Protein AF-0000000069090899 (afdb_homodimer)

Structure (mmCIF, N/CA/C/O backbone):
data_AF-0000000069090899-model_v1
#
loop_
_entity.id
_entity.type
_entity.pdbx_description
1 polymer 'Uncharacterized protein'
#
loop_
_atom_site.group_PDB
_atom_site.id
_atom_site.type_symbol
_atom_site.label_atom_id
_atom_site.label_alt_id
_atom_site.label_comp_id
_atom_site.label_asym_id
_atom_site.label_entity_id
_atom_site.label_seq_id
_atom_site.pdbx_PDB_ins_code
_atom_site.Cartn_x
_atom_site.Cartn_y
_atom_site.Cartn_z
_atom_site.occupancy
_atom_site.B_iso_or_equiv
_atom_site.auth_seq_id
_atom_site.auth_comp_id
_atom_site.auth_asym_id
_atom_site.auth_atom_id
_atom_site.pdbx_PDB_model_num
ATOM 1 N N . ASN A 1 1 ? 0.608 -22.031 -4.77 1 57.06 1 ASN A N 1
ATOM 2 C CA . ASN A 1 1 ? 0.909 -20.766 -4.113 1 57.06 1 ASN A CA 1
ATOM 3 C C . ASN A 1 1 ? 1.023 -19.625 -5.121 1 57.06 1 ASN A C 1
ATOM 5 O O . ASN A 1 1 ? 1.792 -19.719 -6.078 1 57.06 1 ASN A O 1
ATOM 9 N N . ILE A 1 2 ? 0.122 -18.656 -5.172 1 71.38 2 ILE A N 1
ATOM 10 C CA . ILE A 1 2 ? -0.007 -17.609 -6.188 1 71.38 2 ILE A CA 1
ATOM 11 C C . ILE A 1 2 ? 1.137 -16.609 -6.051 1 71.38 2 ILE A C 1
ATOM 13 O O . ILE A 1 2 ? 1.402 -15.836 -6.969 1 71.38 2 ILE A O 1
ATOM 17 N N . GLY A 1 3 ? 2.02 -16.766 -4.926 1 84.56 3 GLY A N 1
ATOM 18 C CA . GLY A 1 3 ? 3.117 -15.836 -4.715 1 84.56 3 GLY A CA 1
ATOM 19 C C . GLY A 1 3 ? 3.012 -15.078 -3.406 1 84.56 3 GLY A C 1
ATOM 20 O O . GLY A 1 3 ? 2.355 -15.539 -2.469 1 84.56 3 GLY A O 1
ATOM 21 N N . GLU A 1 4 ? 3.883 -14.078 -3.387 1 88.62 4 GLU A N 1
ATOM 22 C CA . GLU A 1 4 ? 3.941 -13.281 -2.162 1 88.62 4 GLU A CA 1
ATOM 23 C C . GLU A 1 4 ? 3.951 -11.789 -2.475 1 88.62 4 GLU A C 1
ATOM 25 O O . GLU A 1 4 ? 4.637 -11.344 -3.396 1 88.62 4 GLU A O 1
ATOM 30 N N . ILE A 1 5 ? 3.002 -11.148 -1.693 1 92.12 5 ILE A N 1
ATOM 31 C CA . ILE A 1 5 ? 3.152 -9.695 -1.671 1 92.12 5 ILE A CA 1
ATOM 32 C C . ILE A 1 5 ? 4.32 -9.312 -0.762 1 92.12 5 ILE A C 1
ATOM 34 O O . ILE A 1 5 ? 4.25 -9.492 0.457 1 92.12 5 ILE A O 1
ATOM 38 N N . ARG A 1 6 ? 5.379 -8.758 -1.356 1 93.81 6 ARG A N 1
ATOM 39 C CA . ARG A 1 6 ? 6.652 -8.578 -0.669 1 93.81 6 ARG A CA 1
ATOM 40 C C . ARG A 1 6 ? 6.625 -7.348 0.231 1 93.81 6 ARG A C 1
ATOM 42 O O . ARG A 1 6 ? 7.145 -7.375 1.348 1 93.81 6 ARG A O 1
ATOM 49 N N . ASP A 1 7 ? 6.141 -6.277 -0.335 1 96.12 7 ASP A N 1
ATOM 50 C CA . ASP A 1 7 ? 6.129 -5.02 0.409 1 96.12 7 ASP A CA 1
ATOM 51 C C . ASP A 1 7 ? 5.129 -4.035 -0.191 1 96.12 7 ASP A C 1
ATOM 53 O O . ASP A 1 7 ? 4.574 -4.281 -1.265 1 96.12 7 ASP A O 1
ATOM 57 N N . VAL A 1 8 ? 4.898 -2.959 0.505 1 97 8 VAL A N 1
ATOM 58 C CA . VAL A 1 8 ? 4.043 -1.854 0.085 1 97 8 VAL A CA 1
ATOM 59 C C . VAL A 1 8 ? 4.746 -0.526 0.35 1 97 8 VAL A C 1
ATOM 61 O O . VAL A 1 8 ? 5.414 -0.364 1.373 1 97 8 VAL A O 1
ATOM 64 N N . SER A 1 9 ? 4.688 0.362 -0.577 1 97 9 SER A N 1
ATOM 65 C CA . SER A 1 9 ? 5.23 1.709 -0.432 1 97 9 SER A CA 1
ATOM 66 C C . SER A 1 9 ? 4.121 2.756 -0.446 1 97 9 SER A C 1
ATOM 68 O O . SER A 1 9 ? 3.238 2.721 -1.304 1 97 9 SER A O 1
ATOM 70 N N . LEU A 1 10 ? 4.242 3.652 0.501 1 96.38 10 LEU A N 1
ATOM 71 C CA . LEU A 1 10 ? 3.24 4.699 0.661 1 96.38 10 LEU A CA 1
ATOM 72 C C . LEU A 1 10 ? 3.828 6.066 0.329 1 96.38 10 LEU A C 1
ATOM 74 O O . LEU A 1 10 ? 4.977 6.355 0.671 1 96.38 10 LEU A O 1
ATOM 78 N N . HIS A 1 11 ? 3.039 6.887 -0.268 1 96 11 HIS A N 1
ATOM 79 C CA . HIS A 1 11 ? 3.379 8.281 -0.542 1 96 11 HIS A CA 1
ATOM 80 C C . HIS A 1 11 ? 2.43 9.234 0.175 1 96 11 HIS A C 1
ATOM 82 O O . HIS A 1 11 ? 1.215 9.18 -0.037 1 96 11 HIS A O 1
ATOM 88 N N . TRP A 1 12 ? 3.018 10.125 0.957 1 92.88 12 TRP A N 1
ATOM 89 C CA . TRP A 1 12 ? 2.242 11.055 1.766 1 92.88 12 TRP A CA 1
ATOM 90 C C . TRP A 1 12 ? 2.717 12.492 1.553 1 92.88 12 TRP A C 1
ATOM 92 O O . TRP A 1 12 ? 3.922 12.742 1.466 1 92.88 12 TRP A O 1
ATOM 102 N N . VAL A 1 13 ? 1.742 13.352 1.455 1 89.19 13 VAL A N 1
ATOM 103 C CA . VAL A 1 13 ? 2.057 14.773 1.294 1 89.19 13 VAL A CA 1
ATOM 104 C C . VAL A 1 13 ? 1.318 15.586 2.352 1 89.19 13 VAL A C 1
ATOM 106 O O . VAL A 1 13 ? 0.089 15.539 2.436 1 89.19 13 VAL A O 1
ATOM 109 N N . HIS A 1 14 ? 2.102 16.203 3.193 1 85.19 14 HIS A N 1
ATOM 110 C CA . HIS A 1 14 ? 1.545 17.109 4.184 1 85.19 14 HIS A CA 1
ATOM 111 C C . HIS A 1 14 ? 1.075 18.422 3.535 1 85.19 14 HIS A C 1
ATOM 113 O O . HIS A 1 14 ? 1.772 18.984 2.689 1 85.19 14 HIS A O 1
ATOM 119 N N . HIS A 1 15 ? -0.164 18.812 3.682 1 77.25 15 HIS A N 1
ATOM 120 C CA . HIS A 1 15 ? -0.664 20.062 3.109 1 77.25 15 HIS A CA 1
ATOM 121 C C . HIS A 1 15 ? -0.526 21.219 4.094 1 77.25 15 HIS A C 1
ATOM 123 O O . HIS A 1 15 ? -0.872 22.359 3.773 1 77.25 15 HIS A O 1
ATOM 129 N N . GLY A 1 16 ? 0.06 21.203 5.172 1 60.88 16 GLY A N 1
ATOM 130 C CA . GLY A 1 16 ? 0.04 22.219 6.215 1 60.88 16 GLY A CA 1
ATOM 131 C C . GLY A 1 16 ? 0.436 23.594 5.715 1 60.88 16 GLY A C 1
ATOM 132 O O . GLY A 1 16 ? 1.461 23.75 5.047 1 60.88 16 GLY A O 1
ATOM 133 N N . ILE A 1 17 ? -0.519 24.453 5.168 1 54.69 17 ILE A N 1
ATOM 134 C CA . ILE A 1 17 ? -0.248 25.859 5.445 1 54.69 17 ILE A CA 1
ATOM 135 C C . ILE A 1 17 ? -0.446 26.141 6.934 1 54.69 17 ILE A C 1
ATOM 137 O O . ILE A 1 17 ? -1.523 25.891 7.48 1 54.69 17 ILE A O 1
ATOM 141 N N . SER A 1 18 ? 0.248 25.609 7.742 1 51.09 18 SER A N 1
ATOM 142 C CA . SER A 1 18 ? -0.15 26 9.094 1 51.09 18 SER A CA 1
ATOM 143 C C . SER A 1 18 ? -0.367 27.5 9.211 1 51.09 18 SER A C 1
ATOM 145 O O . SER A 1 18 ? 0.498 28.281 8.82 1 51.09 18 SER A O 1
ATOM 147 N N . ILE A 1 19 ? -1.606 27.891 9 1 53.44 19 ILE A N 1
ATOM 148 C CA . ILE A 1 19 ? -1.911 29.281 9.328 1 53.44 19 ILE A CA 1
ATOM 149 C C . ILE A 1 19 ? -1.266 29.641 10.664 1 53.44 19 ILE A C 1
ATOM 151 O O . ILE A 1 19 ? -1.279 30.812 11.062 1 53.44 19 ILE A O 1
ATOM 155 N N . ASN A 1 20 ? -1.173 28.75 11.516 1 52.69 20 ASN A N 1
ATOM 156 C CA . ASN A 1 20 ? -0.649 29.141 12.82 1 52.69 20 ASN A CA 1
ATOM 157 C C . ASN A 1 20 ? 0.825 29.531 12.75 1 52.69 20 ASN A C 1
ATOM 159 O O . ASN A 1 20 ? 1.676 28.688 12.438 1 52.69 20 ASN A O 1
ATOM 163 N N . PRO A 1 21 ? 0.983 30.797 12.727 1 56.47 21 PRO A N 1
ATOM 164 C CA . PRO A 1 21 ? 2.344 31.328 12.656 1 56.47 21 PRO A CA 1
ATOM 165 C C . PRO A 1 21 ? 3.338 30.531 13.492 1 56.47 21 PRO A C 1
ATOM 167 O O . PRO A 1 21 ? 4.535 30.516 13.195 1 56.47 21 PRO A O 1
ATOM 170 N N . PHE A 1 22 ? 2.736 29.938 14.5 1 56.31 22 PHE A N 1
ATOM 171 C CA . PHE A 1 22 ? 3.619 29.203 15.406 1 56.31 22 PHE A CA 1
ATOM 172 C C . PHE A 1 22 ? 4.051 27.875 14.781 1 56.31 22 PHE A C 1
ATOM 174 O O . PHE A 1 22 ? 5.039 27.281 15.211 1 56.31 22 PHE A O 1
ATOM 181 N N . GLN A 1 23 ? 3.297 27.531 13.844 1 52.5 23 GLN A N 1
ATOM 182 C CA . GLN A 1 23 ? 3.602 26.281 13.172 1 52.5 23 GLN A CA 1
ATOM 183 C C . GLN A 1 23 ? 4.395 26.516 11.891 1 52.5 23 GLN A C 1
ATOM 185 O O . GLN A 1 23 ? 4.777 25.578 11.195 1 52.5 23 GLN A O 1
ATOM 190 N N . TRP A 1 24 ? 4.371 27.875 11.562 1 54.19 24 TRP A N 1
ATOM 191 C CA . TRP A 1 24 ? 5.23 28.25 10.445 1 54.19 24 TRP A CA 1
ATOM 192 C C . TRP A 1 24 ? 6.688 27.906 10.742 1 54.19 24 TRP A C 1
ATOM 194 O O . TRP A 1 24 ? 7.18 28.172 11.844 1 54.19 24 TRP A O 1
ATOM 204 N N . ASN A 1 25 ? 7.055 26.875 10.234 1 52.75 25 ASN A N 1
ATOM 205 C CA . ASN A 1 25 ? 8.484 26.578 10.328 1 52.75 25 ASN A CA 1
ATOM 206 C C . ASN A 1 25 ? 9.289 27.422 9.352 1 52.75 25 ASN A C 1
ATOM 208 O O . ASN A 1 25 ? 9.594 26.984 8.242 1 52.75 25 ASN A O 1
ATOM 212 N N . PRO A 1 26 ? 9.344 28.766 9.664 1 54.72 26 PRO A N 1
ATOM 213 C CA . PRO A 1 26 ? 10.094 29.609 8.727 1 54.72 26 PRO A CA 1
ATOM 214 C C . PRO A 1 26 ? 11.477 29.047 8.398 1 54.72 26 PRO A C 1
ATOM 216 O O . PRO A 1 26 ? 12.023 29.312 7.328 1 54.72 26 PRO A O 1
ATOM 219 N N . PHE A 1 27 ? 11.906 28.297 9.352 1 61.06 27 PHE A N 1
ATOM 220 C CA . PHE A 1 27 ? 13.266 27.812 9.141 1 61.06 27 PHE A CA 1
ATOM 221 C C . PHE A 1 27 ? 13.273 26.344 8.75 1 61.06 27 PHE A C 1
ATOM 223 O O . PHE A 1 27 ? 14.336 25.719 8.664 1 61.06 27 PHE A O 1
ATOM 230 N N . HIS A 1 28 ? 12.039 25.781 8.266 1 56.06 28 HIS A N 1
ATOM 231 C CA . HIS A 1 28 ? 11.93 24.391 7.844 1 56.06 28 HIS A CA 1
ATOM 232 C C . HIS A 1 28 ? 12.336 23.438 8.961 1 56.06 28 HIS A C 1
ATOM 234 O O . HIS A 1 28 ? 12.984 22.406 8.711 1 56.06 28 HIS A O 1
ATOM 240 N N . LEU A 1 29 ? 12.273 23.984 10.141 1 60.72 29 LEU A N 1
ATOM 241 C CA . LEU A 1 29 ? 12.75 23.219 11.281 1 60.72 29 LEU A CA 1
ATOM 242 C C . LEU A 1 29 ? 11.75 22.109 11.648 1 60.72 29 LEU A C 1
ATOM 244 O O . LEU A 1 29 ? 12.133 21.094 12.227 1 60.72 29 LEU A O 1
ATOM 248 N N . ARG A 1 30 ? 10.484 22.344 11.352 1 63.66 30 ARG A N 1
ATOM 249 C CA . ARG A 1 30 ? 9.547 21.281 11.703 1 63.66 30 ARG A CA 1
ATOM 250 C C . ARG A 1 30 ? 9.281 20.375 10.516 1 63.66 30 ARG A C 1
ATOM 252 O O . ARG A 1 30 ? 8.914 20.844 9.438 1 63.66 30 ARG A O 1
ATOM 259 N N . HIS A 1 31 ? 9.781 19.188 10.539 1 74.62 31 HIS A N 1
ATOM 260 C CA . HIS A 1 31 ? 9.555 18.156 9.523 1 74.62 31 HIS A CA 1
ATOM 261 C C . HIS A 1 31 ? 8.359 17.281 9.883 1 74.62 31 HIS A C 1
ATOM 263 O O . HIS A 1 31 ? 8.477 16.344 10.672 1 74.62 31 HIS A O 1
ATOM 269 N N . PRO A 1 32 ? 7.191 17.781 9.383 1 78.88 32 PRO A N 1
ATOM 270 C CA . PRO A 1 32 ? 6.027 16.938 9.664 1 78.88 32 PRO A CA 1
ATOM 271 C C . PRO A 1 32 ? 6.258 15.477 9.289 1 78.88 32 PRO A C 1
ATOM 273 O O . PRO A 1 32 ? 6.93 15.188 8.289 1 78.88 32 PRO A O 1
ATOM 276 N N . GLU A 1 33 ? 5.875 14.602 10.211 1 85.94 33 GLU A N 1
ATOM 277 C CA . GLU A 1 33 ? 5.957 13.164 9.969 1 85.94 33 GLU A CA 1
ATOM 278 C C . GLU A 1 33 ? 4.617 12.484 10.219 1 85.94 33 GLU A C 1
ATOM 280 O O . GLU A 1 33 ? 3.863 12.891 11.109 1 85.94 33 GLU A O 1
ATOM 285 N N . LEU A 1 34 ? 4.352 11.547 9.414 1 89.06 34 LEU A N 1
ATOM 286 C CA . LEU A 1 34 ? 3.18 10.695 9.602 1 89.06 34 LEU A CA 1
ATOM 287 C C . LEU A 1 34 ? 3.592 9.266 9.93 1 89.06 34 LEU A C 1
ATOM 289 O O . LEU A 1 34 ? 4.512 8.727 9.312 1 89.06 34 LEU A O 1
ATOM 293 N N . PHE A 1 35 ? 2.953 8.758 10.875 1 91.81 35 PHE A N 1
ATOM 294 C CA . PHE A 1 35 ? 3.174 7.371 11.266 1 91.81 35 PHE A CA 1
ATOM 295 C C . PHE A 1 35 ? 2.086 6.469 10.695 1 91.81 35 PHE A C 1
ATOM 297 O O . PHE A 1 35 ? 0.906 6.633 11.016 1 91.81 35 PHE A O 1
ATOM 304 N N . PHE A 1 36 ? 2.545 5.586 9.844 1 94.38 36 PHE A N 1
ATOM 305 C CA . PHE A 1 36 ? 1.621 4.566 9.352 1 94.38 36 PHE A CA 1
ATOM 306 C C . PHE A 1 36 ? 1.574 3.375 10.297 1 94.38 36 PHE A C 1
ATOM 308 O O . PHE A 1 36 ? 2.582 2.693 10.492 1 94.38 36 PHE A O 1
ATOM 315 N N . GLN A 1 37 ? 0.439 3.1 10.828 1 95 37 GLN A N 1
ATOM 316 C CA . GLN A 1 37 ? 0.278 1.967 11.734 1 95 37 GLN A CA 1
ATOM 317 C C . GLN A 1 37 ? 0.257 0.648 10.969 1 95 37 GLN A C 1
ATOM 319 O O . GLN A 1 37 ? 0.949 -0.303 11.336 1 95 37 GLN A O 1
ATOM 324 N N . SER A 1 38 ? -0.523 0.595 9.898 1 96.5 38 SER A N 1
ATOM 325 C CA . SER A 1 38 ?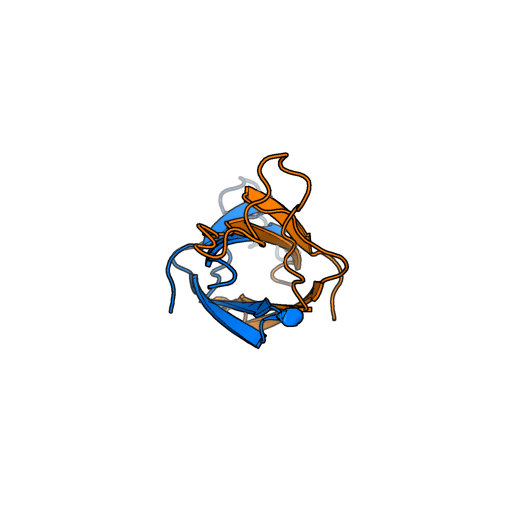 -0.612 -0.659 9.156 1 96.5 38 SER A CA 1
ATOM 326 C C . SER A 1 38 ? -1.179 -0.436 7.758 1 96.5 38 SER A C 1
ATOM 328 O O . SER A 1 38 ? -1.807 0.592 7.496 1 96.5 38 SER A O 1
ATOM 330 N N . VAL A 1 39 ? -0.939 -1.359 6.848 1 96.88 39 VAL A N 1
ATOM 331 C CA . VAL A 1 39 ? -1.497 -1.439 5.504 1 96.88 39 VAL A CA 1
ATOM 332 C C . VAL A 1 39 ? -2.043 -2.844 5.25 1 96.88 39 VAL A C 1
ATOM 334 O O . VAL A 1 39 ? -1.31 -3.83 5.355 1 96.88 39 VAL A O 1
ATOM 337 N N . GLU A 1 40 ? -3.299 -2.973 4.984 1 97.44 40 GLU A N 1
ATOM 338 C CA . GLU A 1 40 ? -3.918 -4.25 4.645 1 97.44 40 GLU A CA 1
ATOM 339 C C . GLU A 1 40 ? -4.191 -4.348 3.145 1 97.44 40 GLU A C 1
ATOM 341 O O . GLU A 1 40 ? -4.867 -3.49 2.574 1 97.44 40 GLU A O 1
ATOM 346 N N . VAL A 1 41 ? -3.67 -5.395 2.531 1 96.69 41 VAL A N 1
ATOM 347 C CA . VAL A 1 41 ? -3.82 -5.641 1.101 1 96.69 41 VAL A CA 1
ATOM 348 C C . VAL A 1 41 ? -4.789 -6.801 0.874 1 96.69 41 VAL A C 1
ATOM 350 O O . VAL A 1 41 ? -4.652 -7.863 1.487 1 96.69 41 VAL A O 1
ATOM 353 N N . VAL A 1 42 ? -5.734 -6.582 0.07 1 95.25 42 VAL A N 1
ATOM 354 C CA . VAL A 1 42 ? -6.652 -7.637 -0.344 1 95.25 42 VAL A CA 1
ATOM 355 C C . VAL A 1 42 ? -6.445 -7.949 -1.825 1 95.25 42 VAL A C 1
ATOM 357 O O . VAL A 1 42 ? -6.684 -7.102 -2.686 1 95.25 42 VAL A O 1
ATOM 360 N N . ALA A 1 43 ? -5.926 -9.148 -1.99 1 91.56 43 ALA A N 1
ATOM 361 C CA . ALA A 1 43 ? -5.812 -9.648 -3.359 1 91.56 43 ALA A CA 1
ATOM 362 C C . ALA A 1 43 ? -7.086 -10.367 -3.785 1 91.56 43 ALA A C 1
ATOM 364 O O . ALA A 1 43 ? -7.441 -11.398 -3.213 1 91.56 43 ALA A O 1
ATOM 365 N N . GLY A 1 44 ? -7.832 -9.844 -4.73 1 82.12 44 GLY A N 1
ATOM 366 C CA . GLY A 1 44 ? -9.164 -10.273 -5.109 1 82.12 44 GLY A CA 1
ATOM 367 C C . GLY A 1 44 ? -9.203 -11.695 -5.645 1 82.12 44 GLY A C 1
ATOM 368 O O . GLY A 1 44 ? -10.008 -12.508 -5.191 1 82.12 44 GLY A O 1
ATOM 369 N N . ASP A 1 45 ? -8.328 -12.047 -6.555 1 77.06 45 ASP A N 1
ATOM 370 C CA . ASP A 1 45 ? -8.445 -13.328 -7.246 1 77.06 45 ASP A CA 1
ATOM 371 C C . ASP A 1 45 ? -7.965 -14.477 -6.359 1 77.06 45 ASP A C 1
ATOM 373 O O . ASP A 1 45 ? -8.461 -15.602 -6.469 1 77.06 45 ASP A O 1
ATOM 377 N N . SER A 1 46 ? -7.086 -14.18 -5.473 1 77.12 46 SER A N 1
ATOM 378 C CA . SER A 1 46 ? -6.527 -15.227 -4.617 1 77.12 46 SER A CA 1
ATOM 379 C C . SER A 1 46 ? -7.148 -15.188 -3.225 1 77.12 46 SER A C 1
ATOM 381 O O . SER A 1 46 ? -6.891 -16.078 -2.402 1 77.12 46 SER A O 1
ATOM 383 N N . PHE A 1 47 ? -7.949 -14.258 -2.982 1 80.56 47 PHE A N 1
ATOM 384 C CA . PHE A 1 47 ? -8.602 -14.055 -1.692 1 80.56 47 PHE A CA 1
ATOM 385 C C . PHE A 1 47 ? -7.566 -13.953 -0.576 1 80.56 47 PHE A C 1
ATOM 387 O O . PHE A 1 47 ? -7.801 -14.422 0.54 1 80.56 47 PHE A O 1
ATOM 394 N N . GLN A 1 48 ? -6.457 -13.539 -0.948 1 87.75 48 GLN A N 1
ATOM 395 C CA . GLN A 1 48 ? -5.402 -13.336 0.038 1 87.75 48 GLN A CA 1
ATOM 396 C C . GLN A 1 48 ? -5.508 -11.961 0.686 1 87.75 48 GLN A C 1
ATOM 398 O O . GLN A 1 48 ? -5.816 -10.969 0.014 1 87.75 48 GLN A O 1
ATOM 403 N N . LYS A 1 49 ? -5.406 -12.016 2.014 1 93.25 49 LYS A N 1
ATOM 404 C CA . LYS A 1 49 ? -5.324 -10.797 2.807 1 93.25 49 LYS A CA 1
ATOM 405 C C . LYS A 1 49 ? -4.031 -10.742 3.611 1 93.25 49 LYS A C 1
ATOM 407 O O . LYS A 1 49 ? -3.678 -11.711 4.289 1 93.25 49 LYS A O 1
ATOM 412 N N . ILE A 1 50 ? -3.291 -9.68 3.369 1 94.94 50 ILE A N 1
ATOM 413 C CA . ILE A 1 50 ? -2.039 -9.531 4.105 1 94.94 50 ILE A CA 1
ATOM 414 C C . ILE A 1 50 ? -1.977 -8.141 4.73 1 94.94 50 ILE A C 1
ATOM 416 O O . ILE A 1 50 ? -2.428 -7.16 4.133 1 94.94 50 ILE A O 1
ATOM 420 N N . LYS A 1 51 ? -1.443 -8.109 5.961 1 97.38 51 LYS A N 1
ATOM 421 C CA . LYS A 1 51 ? -1.289 -6.855 6.688 1 97.38 51 LYS A CA 1
ATOM 422 C C . LYS A 1 51 ? 0.179 -6.574 6.996 1 97.38 51 LYS A C 1
ATOM 424 O O . LYS A 1 51 ? 0.895 -7.453 7.48 1 97.38 51 LYS A O 1
ATOM 429 N N . PHE A 1 52 ? 0.587 -5.406 6.594 1 97.5 52 PHE A N 1
ATOM 430 C CA . PHE A 1 52 ? 1.92 -4.926 6.938 1 97.5 52 PHE A CA 1
ATOM 431 C C . PHE A 1 52 ? 1.855 -3.924 8.086 1 97.5 52 PHE A C 1
ATOM 433 O O . PHE A 1 52 ? 0.959 -3.078 8.125 1 97.5 52 PHE A O 1
ATOM 440 N N . CYS A 1 53 ? 2.838 -3.912 8.906 1 96.94 53 CYS A N 1
ATOM 441 C CA . CYS A 1 53 ? 2.895 -2.988 10.031 1 96.94 53 CYS A CA 1
ATOM 442 C C . CYS A 1 53 ? 4.012 -1.971 9.844 1 96.94 53 CYS A C 1
ATOM 444 O O . CYS A 1 53 ? 5.09 -2.309 9.352 1 96.94 53 CYS A O 1
ATOM 446 N N . GLY A 1 54 ? 3.596 -0.805 10.125 1 94.06 54 GLY A N 1
ATOM 447 C CA . GLY A 1 54 ? 4.566 0.271 10 1 94.06 54 GLY A CA 1
ATOM 448 C C . GLY A 1 54 ? 5.289 0.575 11.297 1 94.06 54 GLY A C 1
ATOM 449 O O . GLY A 1 54 ? 4.793 0.256 12.375 1 94.06 54 GLY A O 1
ATOM 450 N N . THR A 1 55 ? 6.551 1.051 10.977 1 88 55 THR A N 1
ATOM 451 C CA . THR A 1 55 ? 7.348 1.582 12.078 1 88 55 THR A CA 1
ATOM 452 C C . THR A 1 55 ? 7.906 2.959 11.727 1 88 55 THR A C 1
ATOM 454 O O . THR A 1 55 ? 8.086 3.279 10.547 1 88 55 THR A O 1
ATOM 457 N N . GLY A 1 56 ? 8.016 3.775 12.672 1 85.44 56 GLY A N 1
ATOM 458 C CA . GLY A 1 56 ? 8.688 5.051 12.469 1 85.44 56 GLY A CA 1
ATOM 459 C C . GLY A 1 56 ? 7.836 6.062 11.727 1 85.44 56 GLY A C 1
ATOM 460 O O . GLY A 1 56 ? 6.719 5.754 11.312 1 85.44 56 GLY A O 1
ATOM 461 N N . GLY A 1 57 ? 8.305 7.301 11.562 1 89 57 GLY A N 1
ATOM 462 C CA . GLY A 1 57 ? 7.637 8.398 10.875 1 89 57 GLY A CA 1
ATOM 463 C C . GLY A 1 57 ? 8.016 8.508 9.41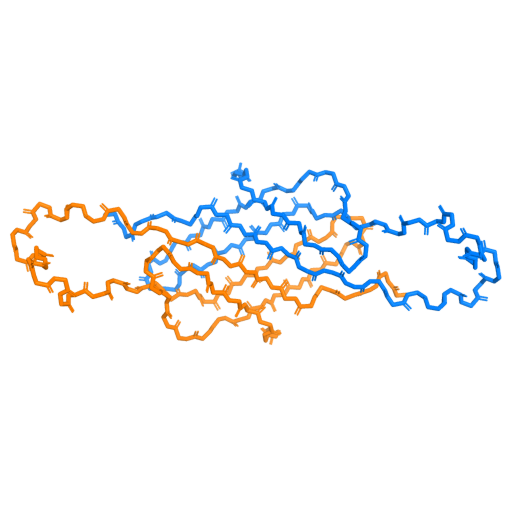4 1 89 57 GLY A C 1
ATOM 464 O O . GLY A 1 57 ? 9.07 8.023 9 1 89 57 GLY A O 1
ATOM 465 N N . THR A 1 58 ? 7.074 9.094 8.711 1 90.5 58 THR A N 1
ATOM 466 C CA . THR A 1 58 ? 7.301 9.367 7.297 1 90.5 58 THR A CA 1
ATOM 467 C C . THR A 1 58 ? 7.289 10.875 7.027 1 90.5 58 THR A C 1
ATOM 469 O O . THR A 1 58 ? 6.352 11.57 7.422 1 90.5 58 THR A O 1
ATOM 472 N N . GLU A 1 59 ? 8.375 11.266 6.41 1 88.44 59 GLU A N 1
ATOM 473 C CA . GLU A 1 59 ? 8.461 12.68 6.066 1 88.44 59 GLU A CA 1
ATOM 474 C C . GLU A 1 59 ? 7.539 13.023 4.898 1 88.44 59 GLU A C 1
ATOM 476 O O . GLU A 1 59 ? 7.277 12.18 4.043 1 88.44 59 GLU A O 1
ATOM 481 N N . SER A 1 60 ? 7.102 14.266 4.91 1 87.56 60 SER A N 1
ATOM 482 C CA . SER A 1 60 ? 6.238 14.734 3.828 1 87.56 60 SER A CA 1
ATOM 483 C C . SER A 1 60 ? 6.945 14.633 2.479 1 87.56 60 SER A C 1
ATOM 485 O O . SER A 1 60 ? 8.133 14.938 2.371 1 87.56 60 SER A O 1
ATOM 487 N N . ASN A 1 61 ? 6.145 14.211 1.52 1 90.19 61 ASN A N 1
ATOM 488 C CA . ASN A 1 61 ? 6.613 14.102 0.143 1 90.19 61 ASN A CA 1
ATOM 489 C C . ASN A 1 61 ? 7.723 13.062 0.01 1 90.19 61 ASN A C 1
ATOM 491 O O . ASN A 1 61 ? 8.688 13.273 -0.726 1 90.19 61 ASN A O 1
ATOM 495 N N . SER A 1 62 ? 7.715 12.062 0.867 1 88.81 62 SER A N 1
ATOM 496 C CA . SER A 1 62 ? 8.641 10.938 0.792 1 88.81 62 SER A CA 1
ATOM 497 C C . SER A 1 62 ? 7.895 9.617 0.661 1 88.81 62 SER A C 1
ATOM 499 O O . SER A 1 62 ? 6.672 9.57 0.812 1 88.81 62 SER A O 1
ATOM 501 N N . GLN A 1 63 ? 8.656 8.656 0.272 1 92.62 63 GLN A N 1
ATOM 502 C CA . GLN A 1 63 ? 8.102 7.312 0.165 1 92.62 63 GLN A CA 1
ATOM 503 C C . GLN A 1 63 ? 8.547 6.434 1.331 1 92.62 63 GLN A C 1
ATOM 505 O O . GLN A 1 63 ? 9.719 6.438 1.7 1 92.62 63 GLN A O 1
ATOM 510 N N . ARG A 1 64 ? 7.602 5.773 1.936 1 94.69 64 ARG A N 1
ATOM 511 C CA . ARG A 1 64 ? 7.867 4.832 3.018 1 94.69 64 ARG A CA 1
ATOM 512 C C . ARG A 1 64 ? 7.473 3.416 2.619 1 94.69 64 ARG A C 1
ATOM 514 O O . ARG A 1 64 ? 6.34 3.178 2.195 1 94.69 64 ARG A O 1
ATOM 521 N N . THR A 1 65 ? 8.383 2.455 2.791 1 96.25 65 THR A N 1
ATOM 522 C CA . THR A 1 65 ? 8.133 1.06 2.449 1 96.25 65 THR A CA 1
ATOM 523 C C . THR A 1 65 ? 7.918 0.224 3.707 1 96.25 65 THR A C 1
ATOM 525 O O . THR A 1 65 ? 8.695 0.313 4.66 1 96.25 65 THR A O 1
ATOM 528 N N . LEU A 1 66 ? 6.809 -0.503 3.689 1 97.06 66 LEU A N 1
ATOM 529 C CA . LEU A 1 66 ? 6.512 -1.46 4.75 1 97.06 66 LEU A CA 1
ATOM 530 C C . LEU A 1 66 ? 6.688 -2.893 4.254 1 97.06 66 LEU A C 1
ATOM 532 O O . LEU A 1 66 ? 6.082 -3.287 3.256 1 97.06 66 LEU A O 1
ATOM 536 N N . SER A 1 67 ? 7.465 -3.656 4.93 1 96.62 67 SER A N 1
ATOM 537 C CA . SER A 1 67 ? 7.711 -5.035 4.523 1 96.62 67 SER A CA 1
ATOM 538 C C . SER A 1 67 ? 7.488 -6 5.688 1 96.62 67 SER A C 1
ATOM 540 O O . SER A 1 67 ? 7.512 -7.219 5.504 1 96.62 67 SER A O 1
ATOM 542 N N . THR A 1 68 ? 7.328 -5.48 6.859 1 96.5 68 THR A N 1
ATOM 543 C CA . THR A 1 68 ? 7.09 -6.324 8.023 1 96.5 68 THR A CA 1
ATOM 544 C C . THR A 1 68 ? 5.613 -6.691 8.133 1 96.5 68 THR A C 1
ATOM 546 O O . THR A 1 68 ? 4.754 -5.816 8.234 1 96.5 68 THR A O 1
ATOM 549 N N . LYS A 1 69 ? 5.316 -8.008 8.125 1 95.06 69 LYS A N 1
ATOM 550 C CA . LYS A 1 69 ? 3.945 -8.484 8.281 1 95.06 69 LYS A CA 1
ATOM 551 C C . LYS A 1 69 ? 3.514 -8.445 9.742 1 95.06 69 LYS A C 1
ATOM 553 O O . LYS A 1 69 ? 4.324 -8.672 10.648 1 95.06 69 LYS A O 1
ATOM 558 N N . CYS A 1 70 ? 2.193 -8.055 9.781 1 93.06 70 CYS A N 1
ATOM 559 C CA . CYS A 1 70 ? 1.675 -8.039 11.148 1 93.06 70 CYS A CA 1
ATOM 560 C C . CYS A 1 70 ? 1.283 -9.445 11.594 1 93.06 70 CYS A C 1
ATOM 562 O O . CYS A 1 70 ? 0.816 -10.25 10.789 1 93.06 70 CYS A O 1
ATOM 564 N N . ASN B 1 1 ? -5.422 19.953 8.789 1 57.44 1 ASN B N 1
ATOM 565 C CA . ASN B 1 1 ? -5.352 18.797 7.895 1 57.44 1 ASN B CA 1
ATOM 566 C C . ASN B 1 1 ? -3.943 18.219 7.844 1 57.44 1 ASN B C 1
ATOM 568 O O . ASN B 1 1 ? -2.979 18.938 7.566 1 57.44 1 ASN B O 1
ATOM 572 N N . ILE B 1 2 ? -3.666 17.016 8.344 1 71.44 2 ILE B N 1
ATOM 573 C CA . ILE B 1 2 ? -2.355 16.406 8.523 1 71.44 2 ILE B CA 1
ATOM 574 C C . ILE B 1 2 ? -1.761 16.047 7.164 1 71.44 2 ILE B C 1
ATOM 576 O O . ILE B 1 2 ? -0.555 15.812 7.047 1 71.44 2 ILE B O 1
ATOM 580 N N . GLY B 1 3 ? -2.607 16.188 6.039 1 84.62 3 GLY B N 1
ATOM 581 C CA . GLY B 1 3 ? -2.119 15.844 4.715 1 84.62 3 GLY B CA 1
ATOM 582 C C . GLY B 1 3 ? -2.928 14.742 4.051 1 84.62 3 GLY B C 1
ATOM 583 O O . GLY B 1 3 ? -4.082 14.508 4.414 1 84.62 3 GLY B O 1
ATOM 584 N N . GLU B 1 4 ? -2.311 14.312 2.953 1 88.69 4 GLU B N 1
ATOM 585 C CA . GLU B 1 4 ? -2.988 13.281 2.17 1 88.69 4 GLU B CA 1
ATOM 586 C C . GLU B 1 4 ? -2.035 12.148 1.806 1 88.69 4 GLU B C 1
ATOM 588 O O . GLU B 1 4 ? -0.883 12.391 1.443 1 88.69 4 GLU B O 1
ATOM 593 N N . ILE B 1 5 ? -2.645 10.93 2.111 1 92.31 5 ILE B N 1
ATOM 594 C CA . ILE B 1 5 ? -1.968 9.789 1.509 1 92.31 5 ILE B CA 1
ATOM 595 C C . ILE B 1 5 ? -2.324 9.695 0.027 1 92.31 5 ILE B C 1
ATOM 597 O O . ILE B 1 5 ? -3.469 9.406 -0.326 1 92.31 5 ILE B O 1
ATOM 601 N N . ARG B 1 6 ? -1.305 9.938 -0.833 1 93.94 6 ARG B N 1
ATOM 602 C CA . ARG B 1 6 ? -1.543 10.156 -2.256 1 93.94 6 ARG B CA 1
ATOM 603 C C . ARG B 1 6 ? -1.761 8.828 -2.98 1 93.94 6 ARG B C 1
ATOM 605 O O . ARG B 1 6 ? -2.627 8.727 -3.852 1 93.94 6 ARG B O 1
ATOM 612 N N . ASP B 1 7 ? -0.905 7.891 -2.688 1 96.12 7 A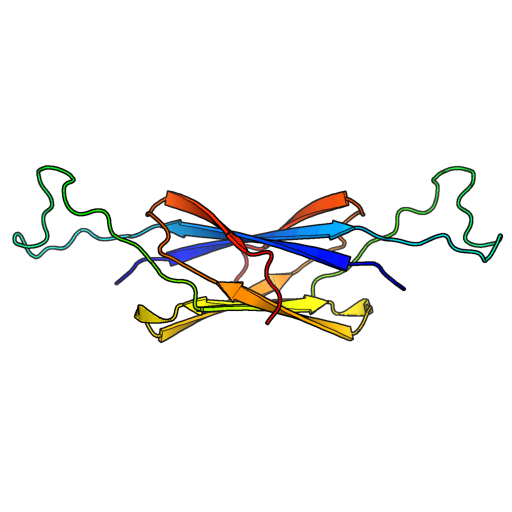SP B N 1
ATOM 613 C CA . ASP B 1 7 ? -0.97 6.605 -3.379 1 96.12 7 ASP B CA 1
ATOM 614 C C . ASP B 1 7 ? -0.213 5.527 -2.609 1 96.12 7 ASP B C 1
ATOM 616 O O . ASP B 1 7 ? 0.473 5.824 -1.629 1 96.12 7 ASP B O 1
ATOM 620 N N . VAL B 1 8 ? -0.361 4.32 -3.035 1 97.06 8 VAL B N 1
ATOM 621 C CA . VAL B 1 8 ? 0.323 3.148 -2.496 1 97.06 8 VAL B CA 1
ATOM 622 C C . VAL B 1 8 ? 0.849 2.285 -3.641 1 97.06 8 VAL B C 1
ATOM 624 O O . VAL B 1 8 ? 0.174 2.113 -4.66 1 97.06 8 VAL B O 1
ATOM 627 N N . SER B 1 9 ? 2.039 1.837 -3.518 1 97.06 9 SER B N 1
ATOM 628 C CA . SER B 1 9 ? 2.645 0.923 -4.48 1 97.06 9 SER B CA 1
ATOM 629 C C . SER B 1 9 ? 2.9 -0.446 -3.857 1 97.06 9 SER B C 1
ATOM 631 O O . SER B 1 9 ? 3.426 -0.541 -2.748 1 97.06 9 SER B O 1
ATOM 633 N N . LEU B 1 10 ? 2.525 -1.452 -4.625 1 96.44 10 LEU B N 1
ATOM 634 C CA . LEU B 1 10 ? 2.656 -2.828 -4.164 1 96.44 10 LEU B CA 1
ATOM 635 C C . LEU B 1 10 ? 3.693 -3.584 -4.988 1 96.44 10 LEU B C 1
ATOM 637 O O . LEU B 1 10 ? 3.771 -3.406 -6.207 1 96.44 10 LEU B O 1
ATOM 641 N N . HIS B 1 11 ? 4.438 -4.414 -4.336 1 95.94 11 HIS B N 1
ATOM 642 C CA . HIS B 1 11 ? 5.383 -5.324 -4.98 1 95.94 11 HIS B CA 1
ATOM 643 C C . HIS B 1 11 ? 4.992 -6.777 -4.746 1 95.94 11 HIS B C 1
ATOM 645 O O . HIS B 1 11 ? 4.902 -7.223 -3.598 1 95.94 11 HIS B O 1
ATOM 651 N N . TRP B 1 12 ? 4.832 -7.508 -5.859 1 92.88 12 TRP B N 1
ATOM 652 C CA . TRP B 1 12 ? 4.395 -8.898 -5.805 1 92.88 12 TRP B CA 1
ATOM 653 C C . TRP B 1 12 ? 5.332 -9.797 -6.605 1 92.88 12 TRP B C 1
ATOM 655 O O . TRP B 1 12 ? 5.773 -9.43 -7.695 1 92.88 12 TRP B O 1
ATOM 665 N N . VAL B 1 13 ? 5.605 -10.922 -6 1 89.31 13 VAL B N 1
ATOM 666 C CA . VAL B 1 13 ? 6.461 -11.898 -6.676 1 89.31 13 VAL B CA 1
ATOM 667 C C . VAL B 1 13 ? 5.766 -13.258 -6.707 1 89.31 13 VAL B C 1
ATOM 669 O O . VAL B 1 13 ? 5.414 -13.805 -5.66 1 89.31 13 VAL B O 1
ATOM 672 N N . HIS B 1 14 ? 5.484 -13.703 -7.918 1 85.12 14 HIS B N 1
ATOM 673 C CA . HIS B 1 14 ? 4.926 -15.039 -8.109 1 85.12 14 HIS B CA 1
ATOM 674 C C . HIS B 1 14 ? 5.98 -16.109 -7.871 1 85.12 14 HIS B C 1
ATOM 676 O O . HIS B 1 14 ? 7.117 -15.992 -8.336 1 85.12 14 HIS B O 1
ATOM 682 N N . HIS B 1 15 ? 5.766 -17.078 -6.996 1 77.38 15 HIS B N 1
ATOM 683 C CA . HIS B 1 15 ? 6.723 -18.141 -6.746 1 77.38 15 HIS B CA 1
ATOM 684 C C . HIS B 1 15 ? 6.438 -19.359 -7.633 1 77.38 15 HIS B C 1
ATOM 686 O O . HIS B 1 15 ? 7.18 -20.344 -7.602 1 77.38 15 HIS B O 1
ATOM 692 N N . GLY B 1 16 ? 5.777 -19.391 -8.68 1 61.22 16 GLY B N 1
ATOM 693 C CA . GLY B 1 16 ? 5.34 -20.547 -9.445 1 61.22 16 GLY B CA 1
ATOM 694 C C . GLY B 1 16 ? 6.48 -21.453 -9.883 1 61.22 16 GLY B C 1
ATOM 695 O O . GLY B 1 16 ? 7.441 -20.984 -10.508 1 61.22 16 GLY B O 1
ATOM 696 N N . ILE B 1 17 ? 7.18 -22.375 -9.109 1 54.44 17 ILE B N 1
ATOM 697 C CA . ILE B 1 17 ? 7.625 -23.516 -9.891 1 54.44 17 ILE B CA 1
ATOM 698 C C . ILE B 1 17 ? 6.426 -24.406 -10.234 1 54.44 17 ILE B C 1
ATOM 700 O O . ILE B 1 17 ? 5.719 -24.875 -9.336 1 54.44 17 ILE B O 1
ATOM 704 N N . SER B 1 18 ? 5.508 -23.984 -10.891 1 51.81 18 SER B N 1
ATOM 705 C CA . SER B 1 18 ? 4.473 -25 -11.023 1 51.81 18 SER B CA 1
ATOM 706 C C . SER B 1 18 ? 5.062 -26.344 -11.461 1 51.81 18 SER B C 1
ATOM 708 O O . SER B 1 18 ? 5.863 -26.406 -12.391 1 51.81 18 SER B O 1
ATOM 710 N N . ILE B 1 19 ? 5.195 -27.203 -10.461 1 54.91 19 ILE B N 1
ATOM 711 C CA . ILE B 1 19 ? 5.512 -28.578 -10.805 1 54.91 19 ILE B CA 1
ATOM 712 C C . ILE B 1 19 ? 4.664 -29.031 -11.992 1 54.91 19 ILE B C 1
ATOM 714 O O . ILE B 1 19 ? 4.859 -30.109 -12.531 1 54.91 19 ILE B O 1
ATOM 718 N N . ASN B 1 20 ? 3.559 -28.516 -12.141 1 54.59 20 ASN B N 1
ATOM 719 C CA . ASN B 1 20 ? 2.707 -29 -13.219 1 54.59 20 ASN B CA 1
ATOM 720 C C . ASN B 1 20 ? 3.238 -28.578 -14.586 1 54.59 20 ASN B C 1
ATOM 722 O O . ASN B 1 20 ? 3.256 -27.391 -14.906 1 54.59 20 ASN B O 1
ATOM 726 N N . PRO B 1 21 ? 3.879 -29.531 -15.188 1 58.06 21 PRO B N 1
ATOM 727 C CA . PRO B 1 21 ? 4.469 -29.281 -16.5 1 58.06 21 PRO B CA 1
ATOM 728 C C . PRO B 1 21 ? 3.555 -28.469 -17.422 1 58.06 21 PRO B C 1
ATOM 730 O O . PRO B 1 21 ? 4.031 -27.797 -18.328 1 58.06 21 PRO B O 1
ATOM 733 N N . PHE B 1 22 ? 2.281 -28.625 -17.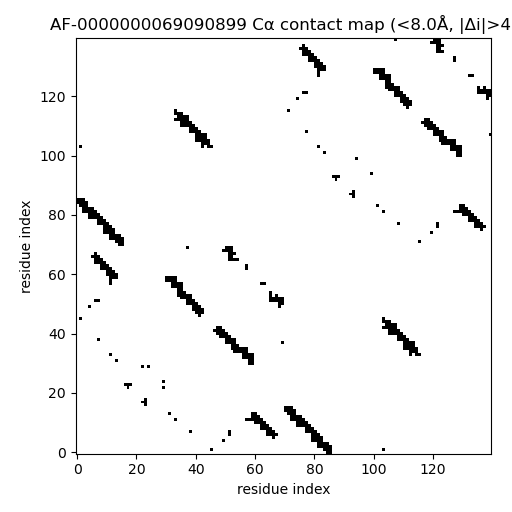078 1 57.88 22 PHE B N 1
ATOM 734 C CA . PHE B 1 22 ? 1.336 -27.922 -17.938 1 57.88 22 PHE B CA 1
ATOM 735 C C . PHE B 1 22 ? 1.336 -26.422 -17.641 1 57.88 22 PHE B C 1
ATOM 737 O O . PHE B 1 22 ? 0.869 -25.625 -18.438 1 57.88 22 PHE B O 1
ATOM 744 N N . GLN B 1 23 ? 1.849 -26.156 -16.516 1 54.19 23 GLN B N 1
ATOM 745 C CA . GLN B 1 23 ? 1.914 -24.766 -16.109 1 54.19 23 GLN B CA 1
ATOM 746 C C . GLN B 1 23 ? 3.287 -24.172 -16.406 1 54.19 23 GLN B C 1
ATOM 748 O O . GLN B 1 23 ? 3.529 -22.984 -16.141 1 54.19 23 GLN B O 1
ATOM 753 N N . TRP B 1 24 ? 4.148 -25.172 -16.797 1 55.84 24 TRP B N 1
ATOM 754 C CA . TRP B 1 24 ? 5.457 -24.703 -17.234 1 55.84 24 TRP B CA 1
ATOM 755 C C . TRP B 1 24 ? 5.324 -23.812 -18.469 1 55.84 24 TRP B C 1
ATOM 757 O O . TRP B 1 24 ? 4.547 -24.094 -19.375 1 55.84 24 TRP B O 1
ATOM 767 N N . ASN B 1 25 ? 5.438 -22.625 -18.203 1 54.19 25 ASN B N 1
ATOM 768 C CA . ASN B 1 25 ? 5.512 -21.688 -19.328 1 54.19 25 ASN B CA 1
ATOM 769 C C . ASN B 1 25 ? 6.906 -21.672 -19.938 1 54.19 25 ASN B C 1
ATOM 771 O O . ASN B 1 25 ? 7.695 -20.766 -19.672 1 54.19 25 ASN B O 1
ATOM 775 N N . PRO B 1 26 ? 7.285 -22.859 -20.578 1 56.25 26 PRO B N 1
ATOM 776 C CA . PRO B 1 26 ? 8.641 -22.906 -21.125 1 56.25 26 PRO B CA 1
ATOM 777 C C . PRO B 1 26 ? 8.953 -21.703 -22.016 1 56.25 26 PRO B C 1
ATOM 779 O O . PRO B 1 26 ? 10.117 -21.312 -22.156 1 56.25 26 PRO B O 1
ATOM 782 N N . PHE B 1 27 ? 7.898 -21.172 -22.5 1 62.94 27 PHE B N 1
ATOM 783 C CA . PHE B 1 27 ? 8.148 -20.078 -23.438 1 62.94 27 PHE B CA 1
ATOM 784 C C . PHE B 1 27 ? 7.793 -18.734 -22.812 1 62.94 27 PHE B C 1
ATOM 786 O O . PHE B 1 27 ? 7.832 -17.703 -23.484 1 62.94 27 PHE B O 1
ATOM 793 N N . HIS B 1 28 ? 7.641 -18.703 -21.406 1 58.16 28 HIS B N 1
ATOM 794 C CA . HIS B 1 28 ? 7.316 -17.484 -20.672 1 58.16 28 HIS B CA 1
ATOM 795 C C . HIS B 1 28 ? 6.035 -16.844 -21.203 1 58.16 28 HIS B C 1
ATOM 797 O O . HIS B 1 28 ? 5.949 -15.625 -21.344 1 58.16 28 HIS B O 1
ATOM 803 N N . LEU B 1 29 ? 5.289 -17.719 -21.828 1 61.94 29 LEU B N 1
ATOM 804 C CA . LEU B 1 29 ? 4.066 -17.219 -22.453 1 61.94 29 LEU B CA 1
ATOM 805 C C . LEU B 1 29 ? 3.008 -16.922 -21.391 1 61.94 29 LEU B C 1
ATOM 807 O O . LEU B 1 29 ? 2.105 -16.109 -21.625 1 61.94 29 LEU B O 1
ATOM 811 N N . ARG B 1 30 ? 3.125 -17.625 -20.266 1 64.94 30 ARG B N 1
ATOM 812 C CA . ARG B 1 30 ? 2.129 -17.328 -19.25 1 64.94 30 ARG B CA 1
ATOM 813 C C . ARG B 1 30 ? 2.656 -16.297 -18.25 1 64.94 30 ARG B C 1
ATOM 815 O O . ARG B 1 30 ? 3.738 -16.469 -17.688 1 64.94 30 ARG B O 1
ATOM 822 N N . HIS B 1 31 ? 2.152 -15.078 -18.297 1 75.12 31 HIS B N 1
ATOM 823 C CA . HIS B 1 31 ? 2.498 -14 -17.375 1 75.12 31 HIS B CA 1
ATOM 824 C C . HIS B 1 31 ? 1.525 -13.945 -16.203 1 75.12 31 HIS B C 1
ATOM 826 O O . HIS B 1 31 ? 0.439 -13.375 -16.312 1 75.12 31 HIS B O 1
ATOM 832 N N . PRO B 1 32 ? 1.921 -14.727 -15.172 1 79.19 32 PRO B N 1
ATOM 833 C CA . PRO B 1 32 ? 1.034 -14.641 -14.008 1 79.19 32 PRO B CA 1
ATOM 834 C C . PRO B 1 32 ? 0.749 -13.203 -13.586 1 79.19 32 PRO B C 1
ATOM 836 O O . PRO B 1 32 ? 1.63 -12.344 -13.68 1 79.19 32 PRO B O 1
ATOM 839 N N . GLU B 1 33 ? -0.521 -12.93 -13.344 1 86.25 33 GLU B N 1
ATOM 840 C CA . GLU B 1 33 ? -0.945 -11.625 -12.859 1 86.25 33 GLU B CA 1
ATOM 841 C C . GLU B 1 33 ? -1.763 -11.75 -11.57 1 86.25 33 GLU B C 1
ATOM 843 O O . GLU B 1 33 ? -2.512 -12.719 -11.398 1 86.25 33 GLU B O 1
ATOM 848 N N . LEU B 1 34 ? -1.534 -10.852 -10.711 1 89.31 34 LEU B N 1
ATOM 849 C CA . LEU B 1 34 ? -2.336 -10.742 -9.5 1 89.31 34 LEU B CA 1
ATOM 850 C C . LEU B 1 34 ? -3.189 -9.484 -9.516 1 89.31 34 LEU B C 1
ATOM 852 O O . LEU B 1 34 ? -2.713 -8.414 -9.898 1 89.31 34 LEU B O 1
ATOM 856 N N . PHE B 1 35 ? -4.379 -9.656 -9.18 1 92 35 PHE B N 1
ATOM 857 C CA . PHE B 1 35 ? -5.305 -8.531 -9.078 1 92 35 PHE B CA 1
ATOM 858 C C . PHE B 1 35 ? -5.461 -8.094 -7.625 1 92 35 PHE B C 1
ATOM 860 O O . PHE B 1 35 ? -5.926 -8.867 -6.785 1 92 35 PHE B O 1
ATOM 867 N N . PHE B 1 36 ? -5.008 -6.875 -7.402 1 94.31 36 PHE B N 1
ATOM 868 C CA . PHE B 1 36 ? -5.254 -6.293 -6.086 1 94.31 36 PHE B CA 1
ATOM 869 C C . PHE B 1 36 ? -6.629 -5.641 -6.027 1 94.31 36 PHE B C 1
ATOM 871 O O . PHE B 1 36 ? -6.898 -4.68 -6.75 1 94.31 36 PHE B O 1
ATOM 878 N N . GLN B 1 37 ? -7.457 -6.113 -5.176 1 94.94 37 GLN B N 1
ATOM 879 C CA . GLN B 1 37 ? -8.797 -5.547 -5.027 1 94.94 37 GLN B CA 1
ATOM 880 C C . GLN B 1 37 ? -8.75 -4.215 -4.285 1 94.94 37 GLN B C 1
ATOM 882 O O . GLN B 1 37 ? -9.359 -3.236 -4.719 1 94.94 37 GLN B O 1
ATOM 887 N N . SER B 1 38 ? -8.023 -4.176 -3.188 1 96.44 38 SER B N 1
ATOM 888 C CA . SER B 1 38 ? -7.973 -2.939 -2.418 1 96.44 38 SER B CA 1
ATOM 889 C C . SER B 1 38 ? -6.789 -2.93 -1.456 1 96.44 38 SER B C 1
ATOM 891 O O . SER B 1 38 ? -6.234 -3.982 -1.139 1 96.44 38 SER B O 1
ATOM 893 N N . VAL B 1 39 ? -6.379 -1.757 -1.012 1 96.88 39 VAL B N 1
ATOM 894 C CA . VAL B 1 39 ? -5.375 -1.508 0.014 1 96.88 39 VAL B CA 1
ATOM 895 C C . VAL B 1 39 ? -5.914 -0.514 1.039 1 96.88 39 VAL B C 1
ATOM 897 O O . VAL B 1 39 ? -6.301 0.604 0.686 1 96.88 39 VAL B O 1
ATOM 900 N N . GLU B 1 40 ? -6 -0.867 2.264 1 97.44 40 GLU B N 1
ATOM 901 C CA . GLU B 1 40 ? -6.43 0.018 3.344 1 97.44 40 GLU B CA 1
ATOM 902 C C . GLU B 1 40 ? -5.242 0.458 4.199 1 97.44 40 GLU B C 1
ATOM 904 O O . GLU B 1 40 ? -4.512 -0.378 4.73 1 97.44 40 GLU B O 1
ATOM 909 N N . VAL B 1 41 ? -5.07 1.745 4.32 1 96.75 41 VAL B N 1
ATOM 910 C CA . VAL B 1 41 ? -3.979 2.346 5.082 1 96.75 41 VAL B CA 1
ATOM 911 C C . VAL B 1 41 ? -4.52 2.938 6.383 1 96.75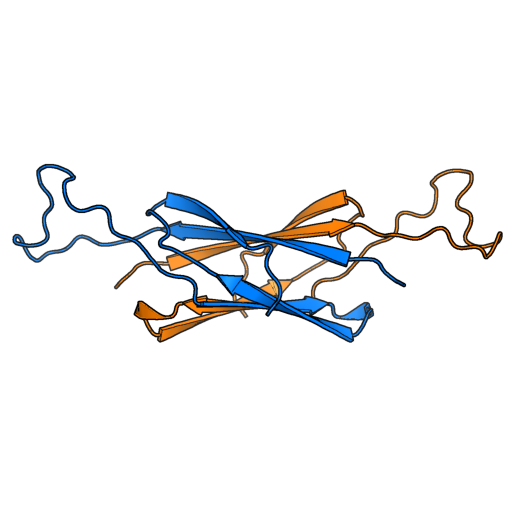 41 VAL B C 1
ATOM 913 O O . VAL B 1 41 ? -5.508 3.676 6.371 1 96.75 41 VAL B O 1
ATOM 916 N N . VAL B 1 42 ? -3.922 2.596 7.441 1 95.31 42 VAL B N 1
ATOM 917 C CA . VAL B 1 42 ? -4.242 3.184 8.742 1 95.31 42 VAL B CA 1
ATOM 918 C C . VAL B 1 42 ? -3.061 4.008 9.242 1 95.31 42 VAL B C 1
ATOM 920 O O . VAL B 1 42 ? -1.981 3.469 9.492 1 95.31 42 VAL B O 1
ATOM 923 N N . ALA B 1 43 ? -3.354 5.289 9.258 1 91.62 43 ALA B N 1
ATOM 924 C CA . ALA B 1 43 ? -2.377 6.188 9.859 1 91.62 43 ALA B CA 1
ATOM 925 C C . ALA B 1 43 ? -2.646 6.359 11.352 1 91.62 43 ALA B C 1
ATOM 927 O O . ALA B 1 43 ? -3.67 6.926 11.742 1 91.62 43 ALA B O 1
ATOM 928 N N . GLY B 1 44 ? -1.778 5.855 12.195 1 81.31 44 GLY B N 1
ATOM 929 C CA . GLY B 1 44 ? -1.982 5.742 13.633 1 81.31 44 GLY B CA 1
ATOM 930 C C . GLY B 1 44 ? -2.131 7.086 14.32 1 81.31 44 GLY B C 1
ATOM 931 O O . GLY B 1 44 ? -3.068 7.293 15.094 1 81.31 44 GLY B O 1
ATOM 932 N N . ASP B 1 45 ? -1.292 8.055 14.039 1 76.62 45 ASP B N 1
ATOM 933 C CA . ASP B 1 45 ? -1.271 9.289 14.812 1 76.62 45 ASP B CA 1
ATOM 934 C C . ASP B 1 45 ? -2.434 10.203 14.422 1 76.62 45 ASP B C 1
ATOM 936 O O . ASP B 1 45 ? -2.936 10.961 15.25 1 76.62 45 ASP B O 1
ATOM 940 N N . SER B 1 46 ? -2.875 10.062 13.234 1 77.31 46 SER B N 1
ATOM 941 C CA . SER B 1 46 ? -3.949 10.93 12.75 1 77.31 46 SER B CA 1
ATOM 942 C C . SER B 1 46 ? -5.285 10.188 12.727 1 77.31 46 SER B C 1
ATOM 944 O O . SER B 1 46 ? -6.324 10.781 12.445 1 77.31 46 SER B O 1
ATOM 946 N N . PHE B 1 47 ? -5.258 8.977 13.008 1 81 47 PHE B N 1
ATOM 947 C CA . PHE B 1 47 ? -6.438 8.117 13.008 1 81 47 PHE B CA 1
ATOM 948 C C . PHE B 1 47 ? -7.109 8.125 11.641 1 81 47 PHE B C 1
ATOM 950 O O . PHE B 1 47 ? -8.336 8.07 11.547 1 81 47 PHE B O 1
ATOM 957 N N . GLN B 1 48 ? -6.324 8.391 10.695 1 87.62 48 GLN B N 1
ATOM 958 C CA . GLN B 1 48 ? -6.84 8.375 9.328 1 87.62 48 GLN B CA 1
ATOM 959 C C . GLN B 1 48 ? -6.816 6.961 8.75 1 87.62 48 GLN B C 1
ATOM 961 O O . GLN B 1 48 ? -5.871 6.207 8.977 1 87.62 48 GLN B O 1
ATOM 966 N N . LYS B 1 49 ? -7.973 6.652 8.164 1 93.19 49 LYS B N 1
ATOM 967 C CA . LYS B 1 49 ? -8.102 5.406 7.41 1 93.19 49 LYS B CA 1
ATOM 968 C C . LYS B 1 49 ? -8.516 5.68 5.965 1 93.19 49 LYS B C 1
ATOM 970 O O . LYS B 1 49 ? -9.477 6.414 5.715 1 93.19 49 LYS B O 1
ATOM 975 N N . ILE B 1 50 ? -7.66 5.211 5.062 1 95 50 ILE B N 1
ATOM 976 C CA . ILE B 1 50 ? -7.969 5.41 3.65 1 95 50 ILE B CA 1
ATOM 977 C C . ILE B 1 50 ? -7.855 4.078 2.908 1 95 50 ILE B C 1
ATOM 979 O O . ILE B 1 50 ? -6.988 3.26 3.217 1 95 50 ILE B O 1
ATOM 983 N N . LYS B 1 51 ? -8.797 3.898 1.969 1 97.38 51 LYS B N 1
ATOM 984 C CA . LYS B 1 51 ? -8.812 2.691 1.147 1 97.38 51 LYS B CA 1
ATOM 985 C C . LYS B 1 51 ? -8.641 3.031 -0.331 1 97.38 51 LYS B C 1
ATOM 987 O O . LYS B 1 51 ? -9.32 3.922 -0.85 1 97.38 51 LYS B O 1
ATOM 992 N N . PHE B 1 52 ? -7.684 2.387 -0.919 1 97.56 52 PHE B N 1
ATOM 993 C CA . PHE B 1 52 ? -7.473 2.488 -2.359 1 97.56 52 PHE B CA 1
ATOM 994 C C . PHE B 1 52 ? -8.008 1.251 -3.072 1 97.56 52 PHE B C 1
ATOM 996 O O . PHE B 1 52 ? -7.836 0.129 -2.588 1 97.56 52 PHE B O 1
ATOM 1003 N N . CYS B 1 53 ? -8.516 1.426 -4.242 1 96.94 53 CYS B N 1
ATOM 1004 C CA . CYS B 1 53 ? -9.047 0.317 -5.027 1 96.94 53 CYS B CA 1
ATOM 1005 C C . CYS B 1 53 ? -8.172 0.04 -6.246 1 96.94 53 CYS B C 1
ATOM 1007 O O . CYS B 1 53 ? -7.664 0.97 -6.871 1 96.94 53 CYS B O 1
ATOM 1009 N N . GLY B 1 54 ? -7.969 -1.198 -6.355 1 94 54 GLY B N 1
ATOM 1010 C CA . GLY B 1 54 ? -7.16 -1.609 -7.492 1 94 54 GLY B CA 1
ATOM 1011 C C . GLY B 1 54 ? -7.984 -1.959 -8.719 1 94 54 GLY B C 1
ATOM 1012 O O . GLY B 1 54 ? -9.172 -2.271 -8.602 1 94 54 GLY B O 1
ATOM 1013 N N . THR B 1 55 ? -7.227 -1.676 -9.852 1 88.12 55 THR B N 1
ATOM 1014 C CA . THR B 1 55 ? -7.766 -2.113 -11.133 1 88.12 55 THR B CA 1
ATOM 1015 C C . THR B 1 55 ? -6.715 -2.883 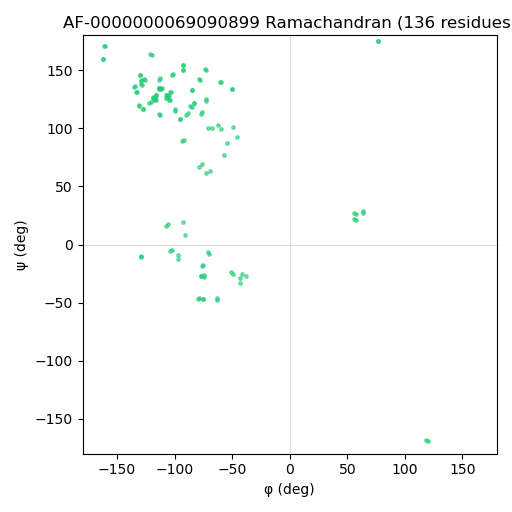-11.93 1 88.12 55 THR B C 1
ATOM 1017 O O . THR B 1 55 ? -5.516 -2.67 -11.742 1 88.12 55 THR B O 1
ATOM 1020 N N . GLY B 1 56 ? -7.137 -3.836 -12.656 1 85.81 56 GLY B N 1
ATOM 1021 C CA . GLY B 1 56 ? -6.23 -4.52 -13.562 1 85.81 56 GLY B CA 1
ATOM 1022 C C . GLY B 1 56 ? -5.309 -5.5 -12.867 1 85.81 56 GLY B C 1
ATOM 1023 O O . GLY B 1 56 ? -5.336 -5.621 -11.641 1 85.81 56 GLY B O 1
ATOM 1024 N N . GLY B 1 57 ? -4.512 -6.25 -13.609 1 89.12 57 GLY B N 1
ATOM 1025 C CA . GLY B 1 57 ? -3.561 -7.238 -13.125 1 89.12 57 GLY B CA 1
ATOM 1026 C C . GLY B 1 57 ? -2.168 -6.672 -12.922 1 89.12 57 GLY B C 1
ATOM 1027 O O . GLY B 1 57 ? -1.807 -5.664 -13.531 1 89.12 57 GLY B O 1
ATOM 1028 N N . THR B 1 58 ? -1.478 -7.34 -12.031 1 90.56 58 THR B N 1
ATOM 1029 C CA . THR B 1 58 ? -0.082 -6.996 -11.773 1 90.56 58 THR B CA 1
ATOM 1030 C C . THR B 1 58 ? 0.835 -8.156 -12.141 1 90.56 58 THR B C 1
ATOM 1032 O O . THR B 1 58 ? 0.62 -9.289 -11.695 1 90.56 58 THR B O 1
ATOM 1035 N N . GLU B 1 59 ? 1.775 -7.797 -12.977 1 88.56 59 GLU B N 1
ATOM 1036 C CA . GLU B 1 59 ? 2.744 -8.812 -13.375 1 88.56 59 GLU B CA 1
ATOM 1037 C C . GLU B 1 59 ? 3.707 -9.133 -12.234 1 88.56 59 GLU B C 1
ATOM 1039 O O . GLU B 1 59 ? 4.016 -8.266 -11.414 1 88.56 59 GLU B O 1
ATOM 1044 N N . SER B 1 60 ? 4.16 -10.352 -12.25 1 87.62 60 SER B N 1
ATOM 1045 C CA . SER B 1 60 ? 5.125 -10.781 -11.242 1 87.62 60 SER B CA 1
ATOM 1046 C C . SER B 1 60 ? 6.395 -9.938 -11.305 1 87.62 60 SER B C 1
ATOM 1048 O O . SER B 1 60 ? 6.883 -9.617 -12.391 1 87.62 60 SER B O 1
ATOM 1050 N N . ASN B 1 61 ? 6.875 -9.633 -10.086 1 90.06 61 ASN B N 1
ATOM 1051 C CA . ASN B 1 61 ? 8.109 -8.875 -9.93 1 90.06 61 ASN B CA 1
ATOM 1052 C C . ASN B 1 61 ? 7.988 -7.469 -10.5 1 90.06 61 ASN B C 1
ATOM 1054 O O . ASN B 1 61 ? 8.922 -6.965 -11.133 1 90.06 61 ASN B O 1
ATOM 1058 N N . SER B 1 62 ? 6.785 -6.922 -10.531 1 88.94 62 SER B N 1
ATOM 1059 C CA . SER B 1 62 ? 6.527 -5.543 -10.93 1 88.94 62 SER B CA 1
ATOM 1060 C C . SER B 1 62 ? 5.883 -4.75 -9.797 1 88.94 62 SER B C 1
ATOM 1062 O O . SER B 1 62 ? 5.477 -5.324 -8.789 1 88.94 62 SER B O 1
ATOM 1064 N N . GLN B 1 63 ? 5.969 -3.477 -10 1 92.94 63 GLN B N 1
ATOM 1065 C CA . GLN B 1 63 ? 5.328 -2.59 -9.031 1 92.94 63 GLN B CA 1
ATOM 1066 C C . GLN B 1 63 ? 4.02 -2.031 -9.578 1 92.94 63 GLN B C 1
ATOM 1068 O O . GLN B 1 63 ? 3.957 -1.603 -10.734 1 92.94 63 GLN B O 1
ATOM 1073 N N . ARG B 1 64 ? 2.979 -2.121 -8.781 1 94.81 64 ARG B N 1
ATOM 1074 C CA . ARG B 1 64 ? 1.672 -1.572 -9.12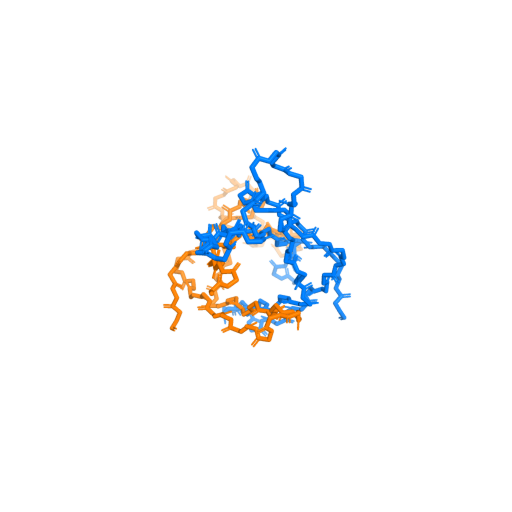5 1 94.81 64 ARG B CA 1
ATOM 1075 C C . ARG B 1 64 ? 1.276 -0.456 -8.164 1 94.81 64 ARG B C 1
ATOM 1077 O O . ARG B 1 64 ? 1.282 -0.646 -6.945 1 94.81 64 ARG B O 1
ATOM 1084 N N . THR B 1 65 ? 0.897 0.698 -8.688 1 96.38 65 THR B N 1
ATOM 1085 C CA . THR B 1 65 ? 0.5 1.847 -7.883 1 96.38 65 THR B CA 1
ATOM 1086 C C . THR B 1 65 ? -1.016 2.029 -7.914 1 96.38 65 THR B C 1
ATOM 1088 O O . THR B 1 65 ? -1.628 2.006 -8.984 1 96.38 65 THR B O 1
ATOM 1091 N N . LEU B 1 66 ? -1.58 2.117 -6.715 1 97.12 66 LEU B N 1
ATOM 1092 C CA . LEU B 1 66 ? -2.998 2.424 -6.559 1 97.12 66 LEU B CA 1
ATOM 1093 C C . LEU B 1 66 ? -3.195 3.848 -6.051 1 97.12 66 LEU B C 1
ATOM 1095 O O . LEU B 1 66 ? -2.641 4.223 -5.016 1 97.12 66 LEU B O 1
ATOM 1099 N N . SER B 1 67 ? -3.963 4.625 -6.727 1 96.69 67 SER B N 1
ATOM 1100 C CA . SER B 1 67 ? -4.199 6.012 -6.332 1 96.69 67 SER B CA 1
ATOM 1101 C C . SER B 1 67 ? -5.691 6.328 -6.281 1 96.69 67 SER B C 1
ATOM 1103 O O . SER B 1 67 ? -6.086 7.402 -5.828 1 96.69 67 SER B O 1
ATOM 1105 N N . THR B 1 68 ? -6.5 5.445 -6.777 1 96.56 68 THR B N 1
ATOM 1106 C CA . THR B 1 68 ? -7.941 5.652 -6.762 1 96.56 68 THR B CA 1
ATOM 1107 C C . THR B 1 68 ? -8.531 5.246 -5.41 1 96.56 68 THR B C 1
ATOM 1109 O O . THR B 1 68 ? -8.406 4.094 -4.996 1 96.56 68 THR B O 1
ATOM 1112 N N . LYS B 1 69 ? -9.195 6.191 -4.727 1 95.12 69 LYS B N 1
ATOM 1113 C CA . LYS B 1 69 ? -9.852 5.914 -3.449 1 95.12 69 LYS B CA 1
ATOM 1114 C C . LYS B 1 69 ? -11.18 5.191 -3.656 1 95.12 69 LYS B C 1
ATOM 1116 O O . LYS B 1 69 ? -11.883 5.441 -4.637 1 95.12 69 LYS B O 1
ATOM 1121 N N . CYS B 1 70 ? -11.305 4.27 -2.664 1 93.12 70 CYS B N 1
ATOM 1122 C CA . CYS B 1 70 ? -12.578 3.564 -2.748 1 93.12 70 CYS B CA 1
ATOM 1123 C C . CYS B 1 70 ? -13.703 4.395 -2.141 1 93.12 70 CYS B C 1
ATOM 1125 O O . CYS B 1 70 ? -13.492 5.117 -1.165 1 93.12 70 CYS B O 1
#

Solvent-accessible surface area (backbone atoms only — not comparable to full-atom values): 7860 Å² total; per-residue (Å²): 117,87,49,41,78,58,36,39,33,39,34,33,38,56,60,67,69,49,79,47,70,85,62,45,42,89,78,66,71,66,72,63,59,47,35,42,44,34,38,38,39,33,29,56,84,75,69,42,74,48,44,27,36,45,76,66,70,35,51,56,74,38,78,44,75,32,60,45,71,104,113,87,47,42,79,59,36,37,31,37,32,34,39,57,61,69,70,50,82,46,69,85,61,47,40,90,77,63,73,65,73,64,59,48,34,43,44,33,38,39,38,33,27,57,83,74,68,42,74,48,43,26,37,44,76,67,68,35,51,57,74,39,78,46,73,32,62,45,70,105

pLDDT: mean 82.86, std 15.45, range [51.09, 97.56]

Foldseek 3Di:
DPDDDQKDKDAAADPDPPPPPVPPPVVCPDFDWDWDQKDWDADPVVRDIWMFGTDDTDGHGDMDMTGHTD/DPDDDQKDKDAAADPDPPPPVVPPPVVCPDFDWDWDQKDWDADPVVRDIWMFGTDDTDTHGDMDMTGHTD

Organism: Magallana gigas (NCBI:txid29159)

Sequence (140 aa):
NIGEIRDVSLHWVHHGISINPFQWNPFHLRHPELFFQSVEVVAGDSFQKIKFCGTGGTESNSQRTLSTKCNIGEIRDVSLHWVHHGISINPFQWNPFHLRHPELFFQSVEVVAGDSFQKIKFCGTGGTESNSQRTLSTKC

Secondary structure (DSSP, 8-state):
---EEEEEEEEEE------STTT--TTS----EEEEEEEEEEETTTTEEEEEE--SEEETTEEEEE--B-/---EEEEEEEEEE-----S-GGG--TTS----EEEEEEEEEEETTTTEEEEEE--SEEETTEEEEE--B-

Radius of gyration: 18.14 Å; Cα contacts (8 Å, |Δi|>4): 327; chains: 2; bounding box: 26×61×39 Å

Nearest PDB structures (foldseek):
  1bu8-assembly1_A  TM=8.264E-01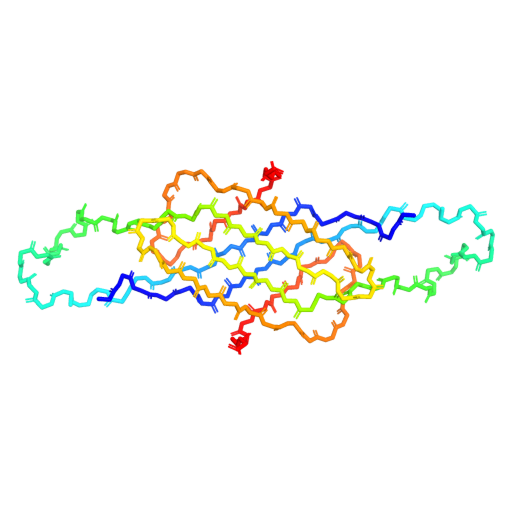  e=3.729E-01  Rattus norvegicus
  8owu-assembly1_D  TM=3.870E-01  e=7.892E+00  Bacillus cereus BAG3X2-1
  1bu8-assembly1_A  TM=8.254E-01  e=3.991E-01  Rattus norvegicus
  8owu-assembly1_D  TM=3.867E-01  e=5.408E+00  Bacillus cereus BAG3X2-1